Protein AF-A0A3S1VSL5-F1 (afdb_monomer_lite)

Radius of gyration: 21.52 Å; chains: 1; bounding box: 50×39×70 Å

Sequence (177 aa):
MKRKPLLLFAFPFLILAVLAGERMATLLLGTYPASPTAWWLWLELRPLSAMFWQQVDVYLGGSMALDAAILAAASIACWIACHAKRSAFFFLANHIALIFAGLMIAVGSHSETASTIAAFTSPGGFPFTLTVDFTLKNSLVLLLGIVACSYCHIAFLTEARERSVRAIRILALQRDL

Foldseek 3Di:
DPDPLCLLCVLVVVLLCLLVQLLVLVVCCVVPVPDPVSVVSNVVSCLQHVVVQVVCCVVVPNDSVVSVVVSVVSVVLSVVLSVDPDLVSSLVSLVVSLVVSVVSQLVSCCVVCVPPFPQDQDPVRDTDTDSGDPDVVSVVSNVSSVVSNVVSVVVVVVVVVVVVVVVVVVVVVVVVD

pLDDT: mean 81.11, std 13.28, range [45.72, 95.75]

Structure (mmCIF, N/CA/C/O backbone):
data_AF-A0A3S1VSL5-F1
#
_entry.id   AF-A0A3S1VSL5-F1
#
loop_
_atom_site.group_PDB
_atom_site.id
_atom_site.type_symbol
_atom_site.label_atom_id
_atom_site.label_alt_id
_atom_site.label_comp_id
_atom_site.label_asym_id
_atom_site.label_entity_id
_atom_site.label_seq_id
_atom_site.pdbx_PDB_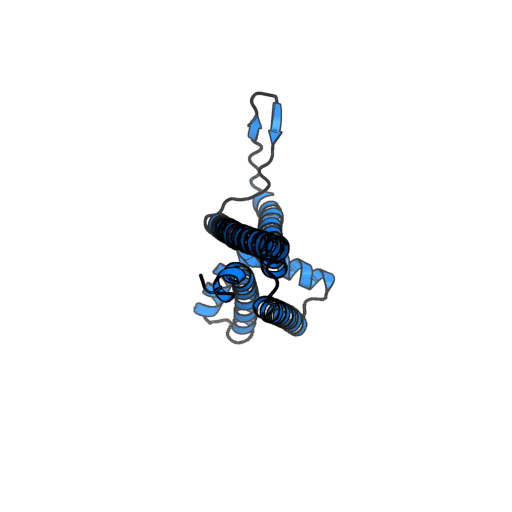ins_code
_atom_site.Cartn_x
_atom_site.Cartn_y
_atom_site.Cartn_z
_atom_site.occupancy
_atom_site.B_iso_or_equiv
_atom_site.auth_seq_id
_atom_site.auth_comp_id
_atom_site.auth_asym_id
_atom_site.auth_atom_id
_atom_site.pdbx_PDB_model_num
ATOM 1 N N . MET A 1 1 ? -17.768 -10.590 18.587 1.00 46.47 1 MET A N 1
ATOM 2 C CA . MET A 1 1 ? -16.832 -11.372 17.735 1.00 46.47 1 MET A CA 1
ATOM 3 C C . MET A 1 1 ? -15.398 -11.099 18.187 1.00 46.47 1 MET A C 1
ATOM 5 O O . MET A 1 1 ? -15.070 -9.937 18.385 1.00 46.47 1 MET A O 1
ATOM 9 N N . LYS A 1 2 ? -14.539 -12.114 18.393 1.00 54.69 2 LYS A N 1
ATOM 10 C CA . LYS A 1 2 ? -13.109 -11.861 18.680 1.00 54.69 2 LYS A CA 1
ATOM 11 C C . LYS A 1 2 ? -12.490 -11.160 17.466 1.00 54.69 2 LYS A C 1
ATOM 13 O O . LYS A 1 2 ? -12.635 -11.652 16.348 1.00 54.69 2 LYS A O 1
ATOM 18 N N . ARG A 1 3 ? -11.841 -10.009 17.679 1.00 61.88 3 ARG A N 1
ATOM 19 C CA . ARG A 1 3 ? -11.160 -9.277 16.604 1.00 61.88 3 ARG A CA 1
ATOM 20 C C . ARG A 1 3 ? -10.165 -10.214 15.926 1.00 61.88 3 ARG A C 1
ATOM 22 O O . ARG A 1 3 ? -9.358 -10.839 16.610 1.00 61.88 3 ARG A O 1
ATOM 29 N N . LYS A 1 4 ? -10.205 -10.279 14.598 1.00 68.38 4 LYS A N 1
ATOM 30 C CA . LYS A 1 4 ? -9.117 -10.836 13.794 1.00 68.38 4 LYS A CA 1
ATOM 31 C C . LYS A 1 4 ? -8.290 -9.646 13.292 1.00 68.38 4 LYS A C 1
ATOM 33 O O . LYS A 1 4 ? -8.605 -9.135 12.221 1.00 68.38 4 LYS A O 1
ATOM 38 N N . PRO A 1 5 ? -7.308 -9.149 14.073 1.00 67.38 5 PRO A N 1
ATOM 39 C CA . PRO A 1 5 ? -6.534 -7.953 13.721 1.00 67.38 5 PRO A CA 1
ATOM 40 C C . PRO A 1 5 ? -5.858 -8.081 12.352 1.00 67.38 5 PRO A C 1
ATOM 42 O O . PRO A 1 5 ? -5.797 -7.102 11.621 1.00 67.38 5 PRO A O 1
ATOM 45 N N . LEU A 1 6 ? -5.479 -9.303 11.960 1.00 67.19 6 LEU A N 1
ATOM 46 C CA . LEU A 1 6 ? -4.956 -9.615 10.627 1.00 67.19 6 LEU A CA 1
ATOM 47 C C . LEU A 1 6 ? -5.923 -9.249 9.491 1.00 67.19 6 LEU A C 1
ATOM 49 O O . LEU A 1 6 ? -5.498 -8.675 8.499 1.00 67.19 6 LEU A O 1
ATOM 53 N N . LEU A 1 7 ? -7.227 -9.518 9.638 1.00 70.25 7 LEU A N 1
ATOM 54 C CA . LEU A 1 7 ? -8.210 -9.173 8.601 1.00 70.25 7 LEU A CA 1
ATOM 55 C C . LEU A 1 7 ? -8.422 -7.659 8.490 1.00 70.25 7 LEU A C 1
ATOM 57 O O . LEU A 1 7 ? -8.698 -7.159 7.408 1.00 70.25 7 LEU A O 1
ATOM 61 N N . LEU A 1 8 ? -8.267 -6.928 9.597 1.00 74.31 8 LEU A N 1
ATOM 62 C CA . LEU A 1 8 ? -8.371 -5.467 9.617 1.00 74.31 8 LEU A CA 1
ATOM 63 C C . LEU A 1 8 ? -7.129 -4.773 9.036 1.00 74.31 8 LEU A C 1
ATOM 65 O O . LEU A 1 8 ? -7.204 -3.585 8.757 1.00 74.31 8 LEU A O 1
ATOM 69 N N . PHE A 1 9 ? -6.016 -5.489 8.858 1.00 78.06 9 PHE A N 1
ATOM 70 C CA . PHE A 1 9 ? -4.774 -4.977 8.265 1.00 78.06 9 PHE A CA 1
ATOM 71 C C . PHE A 1 9 ? -4.434 -5.606 6.909 1.00 78.06 9 PHE A C 1
ATOM 73 O O . PHE A 1 9 ? -3.393 -5.296 6.334 1.00 78.06 9 PHE A O 1
ATOM 80 N N . ALA A 1 10 ? -5.306 -6.464 6.375 1.00 83.00 10 ALA A N 1
ATOM 81 C CA . ALA A 1 10 ? -5.051 -7.192 5.137 1.00 83.00 10 ALA A CA 1
ATOM 82 C C . ALA A 1 10 ? -4.735 -6.258 3.958 1.00 83.00 10 ALA A C 1
ATOM 84 O O . ALA A 1 10 ? -3.849 -6.560 3.166 1.00 83.00 10 ALA A O 1
ATOM 85 N N . PHE A 1 11 ? -5.408 -5.107 3.869 1.00 87.31 11 PHE A N 1
ATOM 86 C CA . PHE A 1 11 ? -5.186 -4.154 2.784 1.00 87.31 11 PHE A CA 1
ATOM 87 C C . PHE A 1 11 ? -3.836 -3.412 2.890 1.00 87.31 11 PHE A C 1
ATOM 89 O O . PHE A 1 11 ? -3.073 -3.471 1.928 1.00 87.31 11 PHE A O 1
ATOM 96 N N . PRO A 1 12 ? -3.448 -2.815 4.036 1.00 87.81 12 PRO A N 1
ATOM 97 C CA . PRO A 1 12 ? -2.089 -2.307 4.232 1.00 87.81 12 PRO A CA 1
ATOM 98 C C . PRO A 1 12 ? -0.995 -3.346 3.955 1.00 87.81 12 PRO A C 1
ATOM 100 O O . PRO A 1 12 ? -0.008 -3.034 3.292 1.00 87.81 12 PRO A O 1
ATOM 103 N N . PHE A 1 13 ? -1.180 -4.594 4.403 1.00 88.56 13 PHE A N 1
ATOM 104 C CA . PHE A 1 13 ? -0.233 -5.672 4.103 1.00 88.56 13 PHE A CA 1
ATOM 105 C C . PHE A 1 13 ? -0.175 -6.009 2.616 1.00 88.56 13 PHE A C 1
ATOM 107 O O . PHE A 1 13 ? 0.910 -6.270 2.109 1.00 88.56 13 PHE A O 1
ATOM 114 N N . LEU A 1 14 ? -1.306 -5.981 1.910 1.00 90.81 14 LEU A N 1
ATOM 115 C CA . LEU A 1 14 ? -1.343 -6.184 0.465 1.00 90.81 14 LEU A CA 1
ATOM 116 C C . LEU A 1 14 ? -0.555 -5.093 -0.267 1.00 90.81 14 LEU A C 1
ATOM 118 O O . LEU A 1 14 ? 0.246 -5.418 -1.137 1.00 90.81 14 LEU A O 1
ATOM 122 N N . ILE A 1 15 ? -0.709 -3.825 0.124 1.00 91.50 15 ILE A N 1
ATOM 123 C CA . ILE A 1 15 ? 0.082 -2.726 -0.448 1.00 91.50 15 ILE A CA 1
ATOM 124 C C . ILE A 1 15 ? 1.578 -2.943 -0.189 1.00 91.50 15 ILE A C 1
ATOM 126 O O . ILE A 1 15 ? 2.373 -2.884 -1.125 1.00 91.50 15 ILE A O 1
ATOM 130 N N . LEU A 1 16 ? 1.969 -3.273 1.046 1.00 92.50 16 LEU A N 1
ATOM 131 C CA . LEU A 1 16 ? 3.368 -3.580 1.365 1.00 92.50 16 LEU A CA 1
ATOM 132 C C . LEU A 1 16 ? 3.901 -4.776 0.570 1.00 92.50 16 LEU A C 1
ATOM 134 O O . LEU A 1 16 ? 5.037 -4.736 0.109 1.00 92.50 16 LEU A O 1
ATOM 138 N N . ALA A 1 17 ? 3.088 -5.814 0.374 1.00 93.19 17 ALA A N 1
ATOM 139 C CA . ALA A 1 17 ? 3.460 -6.989 -0.405 1.00 93.19 17 ALA A CA 1
ATOM 140 C C . ALA A 1 17 ? 3.657 -6.659 -1.890 1.00 93.19 17 ALA A C 1
ATOM 142 O O . ALA A 1 17 ? 4.602 -7.158 -2.491 1.00 93.19 17 ALA A O 1
ATOM 143 N N . VAL A 1 18 ? 2.820 -5.796 -2.474 1.00 93.00 18 VAL A N 1
ATOM 144 C CA . VAL A 1 18 ? 2.993 -5.313 -3.855 1.00 93.00 18 VAL A CA 1
ATOM 145 C C . VAL A 1 18 ? 4.301 -4.531 -3.992 1.00 93.00 18 VAL A C 1
ATOM 147 O O . VAL A 1 18 ? 5.093 -4.809 -4.893 1.00 93.00 18 VAL A O 1
ATOM 150 N N . LEU A 1 19 ? 4.564 -3.595 -3.073 1.00 94.31 19 LEU A N 1
ATOM 151 C CA . LEU A 1 19 ? 5.784 -2.784 -3.086 1.00 94.31 19 LEU A CA 1
ATOM 152 C C . LEU A 1 19 ? 7.045 -3.642 -2.894 1.00 94.31 19 LEU A C 1
ATOM 154 O O . LEU A 1 19 ? 8.006 -3.505 -3.649 1.00 94.31 19 LEU A O 1
ATOM 158 N N . ALA A 1 20 ? 7.029 -4.550 -1.916 1.00 94.75 20 ALA A N 1
ATOM 159 C CA . ALA A 1 20 ? 8.139 -5.456 -1.637 1.00 94.75 20 ALA A CA 1
ATOM 160 C C . ALA A 1 20 ? 8.353 -6.484 -2.752 1.00 94.75 20 ALA A C 1
ATOM 162 O O . ALA A 1 20 ? 9.493 -6.788 -3.096 1.00 94.75 20 ALA A O 1
ATOM 163 N N . GLY A 1 21 ? 7.268 -7.001 -3.332 1.00 94.19 21 GLY A N 1
ATOM 164 C CA . GLY A 1 21 ? 7.314 -7.946 -4.439 1.00 94.19 21 GLY A CA 1
ATOM 165 C C . GLY A 1 21 ? 7.982 -7.348 -5.672 1.00 94.19 21 GLY A C 1
ATOM 166 O O . GLY A 1 21 ? 8.810 -8.014 -6.288 1.00 94.19 21 GLY A O 1
ATOM 167 N N . GLU A 1 22 ? 7.703 -6.081 -5.996 1.00 95.06 22 GLU A N 1
ATOM 168 C CA . GLU A 1 22 ? 8.368 -5.418 -7.121 1.00 95.06 22 GLU A CA 1
ATOM 169 C C . GLU A 1 22 ? 9.865 -5.201 -6.862 1.00 95.06 22 GLU A C 1
ATOM 171 O O . GLU A 1 22 ? 10.671 -5.521 -7.735 1.00 95.06 22 GLU A O 1
ATOM 176 N N . ARG A 1 23 ? 10.268 -4.755 -5.662 1.00 94.75 23 ARG A N 1
ATOM 177 C CA . ARG A 1 23 ? 11.698 -4.612 -5.319 1.00 94.75 23 ARG A CA 1
ATOM 178 C C . ARG A 1 23 ? 12.422 -5.957 -5.344 1.00 94.75 23 ARG A C 1
ATOM 180 O O . ARG A 1 23 ? 13.524 -6.055 -5.875 1.00 94.75 23 ARG A O 1
ATOM 187 N N . MET A 1 24 ? 11.788 -7.011 -4.827 1.00 94.31 24 MET A N 1
ATOM 188 C CA . MET A 1 24 ? 12.327 -8.371 -4.883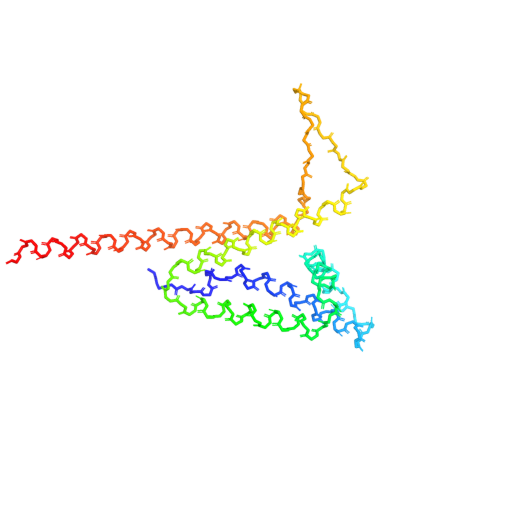 1.00 94.31 24 MET A CA 1
ATOM 189 C C . MET A 1 24 ? 12.501 -8.838 -6.332 1.00 94.31 24 MET A C 1
ATOM 191 O O . MET A 1 24 ? 13.549 -9.379 -6.677 1.00 94.31 24 MET A O 1
ATOM 195 N N . ALA A 1 25 ? 11.512 -8.595 -7.196 1.00 94.62 25 ALA A N 1
ATOM 196 C CA . ALA A 1 25 ? 11.606 -8.921 -8.614 1.00 94.62 25 ALA A CA 1
ATOM 197 C C . ALA A 1 25 ? 12.743 -8.143 -9.299 1.00 94.62 25 ALA A C 1
ATOM 199 O O . ALA A 1 25 ? 13.515 -8.731 -10.051 1.00 94.62 25 ALA A O 1
ATOM 200 N N . THR A 1 26 ? 12.910 -6.858 -8.977 1.00 93.62 26 THR A N 1
ATOM 201 C CA . THR A 1 26 ? 14.014 -6.022 -9.476 1.00 93.62 26 THR A CA 1
ATOM 202 C C . THR A 1 26 ? 15.384 -6.564 -9.044 1.00 93.62 26 THR A C 1
ATOM 204 O O . THR A 1 26 ? 16.282 -6.689 -9.876 1.00 93.62 26 THR A O 1
ATOM 207 N N . LEU A 1 27 ? 15.546 -6.969 -7.779 1.00 93.06 27 LEU A N 1
ATOM 208 C CA . LEU A 1 27 ? 16.779 -7.603 -7.288 1.00 93.06 27 LEU A CA 1
ATOM 209 C C . LEU A 1 27 ? 17.057 -8.949 -7.975 1.00 93.06 27 LEU A C 1
ATOM 211 O O . LEU A 1 27 ? 18.196 -9.245 -8.350 1.00 93.06 27 LEU A O 1
ATOM 215 N N . LEU A 1 28 ? 16.016 -9.762 -8.168 1.00 93.56 28 LEU A N 1
ATOM 216 C CA . LEU A 1 28 ? 16.119 -11.035 -8.877 1.00 93.56 28 LEU A CA 1
ATOM 217 C C . LEU A 1 28 ? 16.491 -10.841 -10.345 1.00 93.56 28 LEU A C 1
ATOM 219 O O . LEU A 1 28 ? 17.284 -11.614 -10.858 1.00 93.56 28 LEU A O 1
ATOM 223 N N . LEU A 1 29 ? 15.986 -9.807 -11.014 1.00 95.19 29 LEU A N 1
ATOM 224 C CA . LEU A 1 29 ? 16.378 -9.487 -12.387 1.00 95.19 29 LEU A CA 1
ATOM 225 C C . LEU A 1 29 ? 17.818 -8.973 -12.479 1.00 95.19 29 LEU A C 1
ATOM 227 O O . LEU A 1 29 ? 18.503 -9.268 -13.454 1.00 95.19 29 LEU A O 1
ATOM 231 N N . GLY A 1 30 ? 18.305 -8.265 -11.457 1.00 92.44 30 GLY A N 1
ATOM 232 C CA . GLY A 1 30 ? 19.708 -7.850 -11.381 1.00 92.44 30 GLY A CA 1
ATOM 233 C C . GLY A 1 30 ? 20.684 -9.018 -11.200 1.00 92.44 30 GLY A C 1
ATOM 234 O O . GLY A 1 30 ? 21.813 -8.957 -11.675 1.00 92.44 30 GLY A O 1
ATOM 235 N N . THR A 1 31 ? 20.250 -10.092 -10.536 1.00 92.75 31 THR A N 1
ATOM 236 C CA . THR A 1 31 ? 21.075 -11.286 -10.262 1.00 92.75 31 THR A CA 1
ATOM 237 C C . THR A 1 31 ? 20.875 -12.406 -11.287 1.00 92.75 31 THR A C 1
ATOM 239 O O . THR A 1 31 ? 21.824 -13.102 -11.640 1.00 92.75 31 THR A O 1
ATOM 242 N N . TYR A 1 32 ? 19.656 -12.552 -11.805 1.00 94.00 32 TYR A N 1
ATOM 243 C CA . TYR A 1 32 ? 19.214 -13.581 -12.746 1.00 94.00 32 TYR A CA 1
ATOM 244 C C . TYR A 1 32 ? 18.375 -12.951 -13.874 1.00 94.00 32 TYR A C 1
ATOM 246 O O . TYR A 1 32 ? 17.160 -13.165 -13.949 1.00 94.00 32 TYR A O 1
ATOM 254 N N . PRO A 1 33 ? 18.999 -12.206 -14.803 1.00 92.62 33 PRO A N 1
ATOM 255 C CA . PRO A 1 33 ? 18.278 -11.443 -15.828 1.00 92.62 33 PRO A CA 1
ATOM 256 C C . PRO A 1 33 ? 17.483 -12.315 -16.808 1.00 92.62 33 PRO A C 1
ATOM 258 O O . PRO A 1 33 ? 16.549 -11.837 -17.446 1.00 92.62 33 PRO A O 1
ATOM 261 N N . ALA A 1 34 ? 17.825 -13.600 -16.926 1.00 94.94 34 ALA A N 1
ATOM 262 C CA . ALA A 1 34 ? 17.123 -14.556 -17.778 1.00 94.94 34 ALA A CA 1
ATOM 263 C C . ALA A 1 34 ? 15.910 -15.219 -17.098 1.00 94.94 34 ALA A C 1
ATOM 265 O O . ALA A 1 34 ? 15.269 -16.063 -17.715 1.00 94.94 34 ALA A O 1
ATOM 266 N N . SER A 1 35 ? 15.600 -14.885 -15.839 1.00 95.75 35 SER A N 1
ATOM 267 C CA . SER A 1 35 ? 14.516 -15.521 -15.086 1.00 95.75 35 SER A CA 1
ATOM 268 C C . SER A 1 35 ? 13.136 -15.101 -15.616 1.00 95.75 35 SER A C 1
ATOM 270 O O . SER A 1 35 ? 12.733 -13.949 -15.414 1.00 95.75 35 SER A O 1
ATOM 272 N N . PRO A 1 36 ? 12.355 -16.012 -16.237 1.00 95.12 36 PRO A N 1
ATOM 273 C CA . PRO A 1 36 ? 11.036 -15.665 -16.765 1.00 95.12 36 PRO A CA 1
ATOM 274 C C . PRO A 1 36 ? 10.053 -15.291 -15.653 1.00 95.12 36 PRO A C 1
ATOM 276 O O . PRO A 1 36 ? 9.198 -14.429 -15.832 1.00 95.12 36 PRO A O 1
ATOM 279 N N . THR A 1 37 ? 10.192 -15.916 -14.481 1.00 93.88 37 THR A N 1
ATOM 280 C CA . THR A 1 37 ? 9.329 -15.660 -13.323 1.00 93.88 37 THR A CA 1
ATOM 281 C C . THR A 1 37 ? 9.597 -14.293 -12.707 1.00 93.88 37 THR A C 1
ATOM 283 O O . THR A 1 37 ? 8.648 -13.609 -12.333 1.00 93.88 37 THR A O 1
ATOM 286 N N . ALA A 1 38 ? 10.862 -13.866 -12.640 1.00 93.19 38 ALA A N 1
ATOM 287 C CA . ALA A 1 38 ? 11.214 -12.538 -12.146 1.00 93.19 38 ALA A CA 1
ATOM 288 C C . ALA A 1 38 ? 10.696 -11.445 -13.091 1.00 93.19 38 ALA A C 1
ATOM 290 O O . ALA A 1 38 ? 10.107 -10.473 -12.625 1.00 93.19 38 ALA A O 1
ATOM 291 N N . TRP A 1 39 ? 10.822 -11.646 -14.408 1.00 95.19 39 TRP A N 1
ATOM 292 C CA . TRP A 1 39 ? 10.245 -10.746 -15.410 1.00 95.19 39 TRP A CA 1
ATOM 293 C C . TRP A 1 39 ? 8.730 -10.662 -15.306 1.00 95.19 39 TRP A C 1
ATOM 295 O O . TRP A 1 39 ? 8.183 -9.564 -15.280 1.00 95.19 39 TRP A O 1
ATOM 305 N N . TRP A 1 40 ? 8.055 -11.806 -15.214 1.00 95.12 40 TRP A N 1
ATOM 306 C CA . TRP A 1 40 ? 6.605 -11.846 -15.074 1.00 95.12 40 TRP A CA 1
ATOM 307 C C . TRP A 1 40 ? 6.141 -11.102 -13.817 1.00 95.12 40 TRP A C 1
ATOM 309 O O . TRP A 1 40 ? 5.298 -10.214 -13.906 1.00 95.12 40 TRP A O 1
ATOM 319 N N . LEU A 1 41 ? 6.745 -11.394 -12.660 1.00 92.88 41 LEU A N 1
ATOM 320 C CA . LEU A 1 41 ? 6.399 -10.741 -11.397 1.00 92.88 41 LEU A CA 1
ATOM 321 C C . LEU A 1 41 ? 6.645 -9.228 -11.456 1.00 92.88 41 LEU A C 1
ATOM 323 O O . LEU A 1 41 ? 5.815 -8.439 -11.008 1.00 92.88 41 LEU A O 1
ATOM 327 N N . TRP A 1 42 ? 7.773 -8.821 -12.032 1.00 94.44 42 TRP A N 1
ATOM 328 C CA . TRP A 1 42 ? 8.118 -7.417 -12.196 1.00 94.44 42 TRP A CA 1
ATOM 329 C C . TRP A 1 42 ? 7.132 -6.694 -13.116 1.00 94.44 42 TRP A C 1
ATOM 331 O O . TRP A 1 42 ? 6.611 -5.651 -12.736 1.00 94.44 42 TRP A O 1
ATOM 341 N N . LEU A 1 43 ? 6.809 -7.260 -14.284 1.00 91.75 43 LEU A N 1
ATOM 342 C CA . LEU A 1 43 ? 5.846 -6.682 -15.229 1.00 91.75 43 LEU A CA 1
ATOM 343 C C . LEU A 1 43 ? 4.440 -6.574 -14.629 1.00 91.75 43 LEU A C 1
ATOM 345 O O . LEU A 1 43 ? 3.715 -5.624 -14.918 1.00 91.75 43 LEU A O 1
ATOM 349 N N . GLU A 1 44 ? 4.056 -7.521 -13.776 1.00 91.44 44 GLU A N 1
ATOM 350 C CA . GLU A 1 44 ? 2.743 -7.514 -13.140 1.00 91.44 44 GLU A CA 1
ATOM 351 C C . GLU A 1 44 ? 2.610 -6.455 -12.043 1.00 91.44 44 GLU A C 1
ATOM 353 O O . GLU A 1 44 ? 1.576 -5.781 -11.968 1.00 91.44 44 GLU A O 1
ATOM 358 N N . LEU A 1 45 ? 3.650 -6.292 -11.219 1.00 90.69 45 LEU A N 1
ATOM 359 C CA . LEU A 1 45 ? 3.635 -5.407 -10.053 1.00 90.69 45 LEU A CA 1
ATOM 360 C C . LEU A 1 45 ? 4.078 -3.977 -10.364 1.00 90.69 45 LEU A C 1
ATOM 362 O O . LEU A 1 45 ? 3.599 -3.043 -9.721 1.00 90.69 45 LEU A O 1
ATOM 366 N N . ARG A 1 46 ? 4.962 -3.781 -11.347 1.00 87.94 46 ARG A N 1
ATOM 367 C CA . ARG A 1 46 ? 5.523 -2.468 -11.687 1.00 87.94 46 ARG A CA 1
ATOM 368 C C . ARG A 1 46 ? 4.468 -1.404 -12.003 1.00 87.94 46 ARG A C 1
ATOM 370 O O . ARG A 1 46 ? 4.624 -0.307 -11.479 1.00 87.94 46 ARG A O 1
ATOM 377 N N . PRO A 1 47 ? 3.369 -1.675 -12.731 1.00 85.69 47 PRO A N 1
ATOM 378 C CA . PRO A 1 47 ? 2.314 -0.677 -12.938 1.00 85.69 47 PRO A CA 1
ATOM 379 C C . PRO A 1 47 ? 1.690 -0.152 -11.634 1.00 85.69 47 PRO A C 1
ATOM 381 O O . PRO A 1 47 ? 1.205 0.971 -11.586 1.00 85.69 47 PRO A O 1
ATOM 384 N N . LEU A 1 48 ? 1.720 -0.948 -10.559 1.00 85.00 48 LEU A N 1
ATOM 385 C CA . LEU A 1 48 ? 1.129 -0.593 -9.266 1.00 85.00 48 LEU A CA 1
ATOM 386 C C . LEU A 1 48 ? 2.101 0.146 -8.336 1.00 85.00 48 LEU A C 1
ATOM 388 O O . LEU A 1 48 ? 1.663 0.799 -7.391 1.00 85.00 48 LEU A O 1
ATOM 392 N N . SER A 1 49 ? 3.411 0.026 -8.561 1.00 88.56 49 SER A N 1
ATOM 393 C CA . SER A 1 49 ? 4.447 0.497 -7.631 1.00 88.56 49 SER A CA 1
ATOM 394 C C . SER A 1 49 ? 5.464 1.459 -8.248 1.00 88.56 49 SER A C 1
ATOM 396 O O . SER A 1 49 ? 6.148 2.159 -7.502 1.00 88.56 49 SER A O 1
ATOM 398 N N . ALA A 1 50 ? 5.550 1.543 -9.581 1.00 86.81 50 ALA A N 1
ATOM 399 C CA . ALA A 1 50 ? 6.574 2.313 -10.289 1.00 86.81 50 ALA A CA 1
ATOM 400 C C . ALA A 1 50 ? 6.617 3.773 -9.846 1.00 86.81 50 ALA A C 1
ATOM 402 O O . ALA A 1 50 ? 7.693 4.272 -9.535 1.00 86.81 50 ALA A O 1
ATOM 403 N N . MET A 1 51 ? 5.463 4.437 -9.758 1.00 85.94 51 MET A N 1
ATOM 404 C CA . MET A 1 51 ? 5.416 5.856 -9.393 1.00 85.94 51 MET A CA 1
ATOM 405 C C . MET A 1 51 ? 5.946 6.114 -7.982 1.00 85.94 51 MET A C 1
ATOM 407 O O . MET A 1 51 ? 6.657 7.087 -7.766 1.00 85.94 51 MET A O 1
ATOM 411 N N . PHE A 1 52 ? 5.661 5.228 -7.028 1.00 87.62 52 PHE A N 1
ATOM 412 C CA . PHE A 1 52 ? 6.128 5.360 -5.653 1.00 87.62 52 PHE A CA 1
ATOM 413 C C . PHE A 1 52 ? 7.642 5.274 -5.626 1.00 87.62 52 PHE A C 1
ATOM 415 O O . PHE A 1 52 ? 8.313 6.157 -5.097 1.00 87.62 52 PHE A O 1
ATOM 422 N N . TRP A 1 53 ? 8.170 4.221 -6.240 1.00 90.44 53 TRP A N 1
ATOM 423 C CA . TRP A 1 53 ? 9.595 3.981 -6.235 1.00 90.44 53 TRP A CA 1
ATOM 424 C C . TRP A 1 53 ? 10.367 5.019 -7.032 1.00 90.44 53 TRP A C 1
ATOM 426 O O . TRP A 1 53 ? 11.404 5.455 -6.569 1.00 90.44 53 TRP A O 1
ATOM 436 N N . GLN A 1 54 ? 9.831 5.511 -8.149 1.00 88.50 54 GLN A N 1
ATOM 437 C CA . GLN A 1 54 ? 10.432 6.633 -8.869 1.00 88.50 54 GLN A CA 1
ATOM 438 C C . GLN A 1 54 ? 10.533 7.886 -7.994 1.00 88.50 54 GLN A C 1
ATOM 440 O O . GLN A 1 54 ? 11.563 8.552 -8.011 1.00 88.50 54 GLN A O 1
ATOM 445 N N . GLN A 1 55 ? 9.501 8.206 -7.207 1.00 88.25 55 GLN A N 1
ATOM 446 C CA . GLN A 1 55 ? 9.555 9.343 -6.283 1.00 88.25 55 GLN A CA 1
ATOM 447 C C . GLN A 1 55 ? 10.585 9.109 -5.169 1.00 88.25 55 GLN A C 1
ATOM 449 O O . GLN A 1 55 ? 11.369 10.004 -4.862 1.00 88.25 55 GLN A O 1
ATOM 454 N N . VAL A 1 56 ? 10.629 7.903 -4.594 1.00 88.38 56 VAL A N 1
ATOM 455 C CA . VAL A 1 56 ? 11.649 7.522 -3.602 1.00 88.38 56 VAL A CA 1
ATOM 456 C C . VAL A 1 56 ? 13.053 7.642 -4.197 1.00 88.38 56 VAL A C 1
ATOM 458 O O . VAL A 1 56 ? 13.917 8.270 -3.591 1.00 88.38 56 VAL A O 1
ATOM 461 N N . ASP A 1 57 ? 13.267 7.122 -5.402 1.00 89.38 57 ASP A N 1
ATOM 462 C CA . ASP A 1 57 ? 14.554 7.134 -6.091 1.00 89.38 57 ASP A CA 1
ATOM 463 C C . ASP A 1 57 ? 15.016 8.572 -6.373 1.00 89.38 57 ASP A C 1
ATOM 465 O O . ASP A 1 57 ? 16.172 8.910 -6.114 1.00 89.38 57 ASP A O 1
ATOM 469 N N . VAL A 1 58 ? 14.107 9.443 -6.828 1.00 90.50 58 VAL A N 1
ATOM 470 C CA . VAL A 1 58 ? 14.387 10.863 -7.100 1.00 90.50 58 VAL A CA 1
ATOM 471 C C . VAL A 1 58 ? 14.718 11.634 -5.822 1.00 90.50 58 VAL A C 1
ATOM 473 O O . VAL A 1 58 ? 15.672 12.411 -5.811 1.00 90.50 58 VAL A O 1
ATOM 476 N N . TYR A 1 59 ? 13.951 11.444 -4.746 1.00 88.94 59 TYR A N 1
ATOM 477 C CA . TYR A 1 59 ? 14.125 12.230 -3.521 1.00 88.94 59 TYR A CA 1
ATOM 478 C C . TYR A 1 59 ? 15.203 11.693 -2.583 1.00 88.94 59 TYR A C 1
ATOM 480 O O . TYR A 1 59 ? 15.764 12.460 -1.801 1.00 88.94 59 TYR A O 1
ATOM 488 N N . LEU A 1 60 ? 15.480 10.391 -2.625 1.00 88.94 60 LEU A N 1
ATOM 489 C CA . LEU A 1 60 ? 16.354 9.719 -1.667 1.00 88.94 60 LEU A CA 1
ATOM 490 C C . LEU A 1 60 ? 17.556 9.015 -2.320 1.00 88.94 60 LEU A C 1
ATOM 492 O O . LEU A 1 60 ? 18.333 8.358 -1.627 1.00 88.94 60 LEU A O 1
ATOM 496 N N . GLY A 1 61 ? 17.750 9.185 -3.631 1.00 83.56 61 GLY A N 1
ATOM 497 C CA . GLY A 1 61 ? 18.981 8.806 -4.328 1.00 83.56 61 GLY A CA 1
ATOM 498 C C . GLY A 1 61 ? 19.059 7.353 -4.801 1.00 83.56 61 GLY A C 1
ATOM 499 O O . GLY A 1 61 ? 20.161 6.865 -5.039 1.00 83.56 61 GLY A O 1
ATOM 500 N N . GLY A 1 62 ? 17.925 6.663 -4.941 1.00 83.38 62 GLY A N 1
ATOM 501 C CA . GLY A 1 62 ? 17.827 5.372 -5.638 1.00 83.38 62 GLY A CA 1
ATOM 502 C C . GLY A 1 62 ? 18.678 4.242 -5.055 1.00 83.38 62 GLY A C 1
ATOM 503 O O . GLY A 1 62 ? 19.523 3.676 -5.749 1.00 83.38 62 GLY A O 1
ATOM 504 N N . SER A 1 63 ? 18.477 3.903 -3.778 1.00 89.50 63 SER A N 1
ATOM 505 C CA . SER A 1 63 ? 19.234 2.846 -3.092 1.00 89.50 63 SER A CA 1
ATOM 506 C C . SER A 1 63 ? 18.347 1.665 -2.707 1.00 89.50 63 SER A C 1
ATOM 508 O O . SER A 1 63 ? 17.466 1.792 -1.863 1.00 89.50 63 SER A O 1
ATOM 510 N N . MET A 1 64 ? 18.666 0.470 -3.215 1.00 89.31 64 MET A N 1
ATOM 511 C CA . MET A 1 64 ? 17.959 -0.770 -2.847 1.00 89.31 64 MET A CA 1
ATOM 512 C C . MET A 1 64 ? 18.020 -1.074 -1.342 1.00 89.31 64 MET A C 1
ATOM 514 O O . MET A 1 64 ? 17.086 -1.646 -0.780 1.00 89.31 64 MET A O 1
ATOM 518 N N . ALA A 1 65 ? 19.107 -0.684 -0.668 1.00 90.62 65 ALA A N 1
ATOM 519 C CA . ALA A 1 65 ? 19.218 -0.834 0.782 1.00 90.62 65 ALA A CA 1
ATOM 520 C C . ALA A 1 65 ? 18.248 0.104 1.517 1.00 90.62 65 ALA A C 1
ATOM 522 O O . ALA A 1 65 ? 17.658 -0.279 2.528 1.00 90.62 65 ALA A O 1
ATOM 523 N N . LEU A 1 66 ? 18.057 1.316 0.991 1.00 90.50 66 LEU A N 1
ATOM 524 C CA . LEU A 1 66 ? 17.083 2.257 1.521 1.00 90.50 66 LEU A CA 1
ATOM 525 C C . LEU A 1 66 ? 15.651 1.775 1.268 1.00 90.50 66 LEU A C 1
ATOM 527 O O . LEU A 1 66 ? 14.838 1.809 2.187 1.00 90.50 66 LEU A O 1
ATOM 531 N N . ASP A 1 67 ? 15.357 1.262 0.075 1.00 92.19 67 ASP A N 1
ATOM 532 C CA . ASP A 1 67 ? 14.047 0.694 -0.256 1.00 92.19 67 ASP A CA 1
ATOM 533 C C . ASP A 1 67 ? 13.672 -0.436 0.709 1.00 92.19 67 ASP A C 1
ATOM 535 O O . ASP A 1 67 ? 12.566 -0.470 1.259 1.00 92.19 67 ASP A O 1
ATOM 539 N N . ALA A 1 68 ? 14.626 -1.331 0.983 1.00 91.56 68 ALA A N 1
ATOM 540 C CA . ALA A 1 68 ? 14.467 -2.388 1.972 1.00 91.56 68 ALA A CA 1
ATOM 541 C C . ALA A 1 68 ? 14.234 -1.824 3.384 1.00 91.56 68 ALA A C 1
ATOM 543 O O . ALA A 1 68 ? 13.374 -2.328 4.109 1.00 91.56 68 ALA A O 1
ATOM 544 N N . ALA A 1 69 ? 14.948 -0.762 3.771 1.00 92.81 69 ALA A N 1
ATOM 545 C CA . ALA A 1 69 ? 14.762 -0.104 5.062 1.00 92.81 69 ALA A CA 1
ATOM 546 C C . ALA A 1 69 ? 13.370 0.539 5.196 1.00 92.81 69 ALA A C 1
ATOM 548 O O . ALA A 1 69 ? 12.726 0.380 6.234 1.00 92.81 69 ALA A O 1
ATOM 549 N N . ILE A 1 70 ? 12.871 1.201 4.147 1.00 90.88 70 ILE A N 1
ATOM 550 C CA . ILE A 1 70 ? 11.524 1.792 4.103 1.00 90.88 70 ILE A CA 1
ATOM 551 C C . ILE A 1 70 ? 10.462 0.699 4.265 1.00 90.88 70 ILE A C 1
ATOM 553 O O . ILE A 1 70 ? 9.572 0.819 5.111 1.00 90.88 70 ILE A O 1
ATOM 557 N N . LEU A 1 71 ? 10.575 -0.397 3.508 1.00 92.56 71 LEU A N 1
ATOM 558 C CA . LEU A 1 71 ? 9.644 -1.526 3.590 1.00 92.56 71 LEU A CA 1
ATOM 559 C C . LEU A 1 71 ? 9.675 -2.204 4.960 1.00 92.56 71 LEU A C 1
ATOM 561 O O . LEU A 1 71 ? 8.619 -2.530 5.510 1.00 92.56 71 LEU A O 1
ATOM 565 N N . ALA A 1 72 ? 10.864 -2.397 5.534 1.00 91.75 72 ALA A N 1
ATOM 566 C CA . ALA A 1 72 ? 11.024 -2.977 6.861 1.00 91.75 72 ALA A CA 1
ATOM 567 C C . ALA A 1 72 ? 10.394 -2.082 7.935 1.00 91.75 72 ALA A C 1
ATOM 569 O O . ALA A 1 72 ? 9.600 -2.562 8.746 1.00 91.75 72 ALA A O 1
ATOM 570 N N . ALA A 1 73 ? 10.671 -0.775 7.904 1.00 91.38 73 ALA A N 1
ATOM 571 C CA . ALA A 1 73 ? 10.093 0.188 8.835 1.00 91.38 73 ALA A CA 1
ATOM 572 C C . ALA A 1 73 ? 8.559 0.225 8.738 1.00 91.38 73 ALA A C 1
ATOM 574 O O . ALA A 1 73 ? 7.871 0.152 9.759 1.00 91.38 73 ALA A O 1
ATOM 575 N N . ALA A 1 74 ? 8.010 0.261 7.520 1.00 89.56 74 ALA A N 1
ATOM 576 C CA . ALA A 1 74 ? 6.567 0.258 7.298 1.00 89.56 74 ALA A CA 1
ATOM 577 C C . ALA A 1 74 ? 5.905 -1.057 7.753 1.00 89.56 74 ALA A C 1
ATOM 579 O O . ALA A 1 74 ? 4.824 -1.037 8.348 1.00 89.56 74 ALA A O 1
ATOM 580 N N . SER A 1 75 ? 6.575 -2.195 7.549 1.00 88.56 75 SER A N 1
ATOM 581 C CA . SER A 1 75 ? 6.110 -3.508 8.013 1.00 88.56 75 SER A CA 1
ATOM 582 C C . SER A 1 75 ? 6.102 -3.604 9.538 1.00 88.56 75 SER A C 1
ATOM 584 O O . SER A 1 75 ? 5.123 -4.074 10.116 1.00 88.56 75 SER A O 1
ATOM 586 N N . ILE A 1 76 ? 7.148 -3.103 10.204 1.00 87.50 76 ILE A N 1
ATOM 587 C CA . ILE A 1 76 ? 7.225 -3.027 11.670 1.00 87.50 76 ILE A CA 1
ATOM 588 C C . ILE A 1 76 ? 6.124 -2.113 12.213 1.00 87.50 76 ILE A C 1
ATOM 590 O O . ILE A 1 76 ? 5.432 -2.485 13.159 1.00 87.50 76 ILE A O 1
ATOM 594 N N . ALA A 1 77 ? 5.907 -0.948 11.599 1.00 86.25 77 ALA A N 1
ATOM 595 C CA . ALA A 1 77 ? 4.832 -0.042 11.987 1.00 86.25 77 ALA A CA 1
ATOM 596 C C . ALA A 1 77 ? 3.450 -0.707 11.849 1.00 86.25 77 ALA A C 1
ATOM 598 O O . ALA A 1 77 ? 2.648 -0.651 12.785 1.00 86.25 77 ALA A O 1
ATOM 599 N N . CYS A 1 78 ? 3.189 -1.400 10.733 1.00 83.00 78 CYS A N 1
ATOM 600 C CA . CYS A 1 78 ? 1.951 -2.159 10.539 1.00 83.00 78 CYS A CA 1
ATOM 601 C C . CYS A 1 78 ? 1.804 -3.280 11.571 1.00 83.00 78 CYS A C 1
ATOM 603 O O . CYS A 1 78 ? 0.729 -3.445 12.143 1.00 83.00 78 CYS A O 1
ATOM 605 N N . TRP A 1 79 ? 2.878 -4.010 11.868 1.00 83.06 79 TRP A N 1
ATOM 606 C CA . TRP A 1 79 ? 2.892 -5.057 12.886 1.00 83.06 79 TRP A CA 1
ATOM 607 C C . TRP A 1 79 ? 2.564 -4.511 14.281 1.00 83.06 79 TRP A C 1
ATOM 609 O O . TRP A 1 79 ? 1.651 -5.003 14.946 1.00 83.06 79 TRP A O 1
ATOM 619 N N . ILE A 1 80 ? 3.243 -3.445 14.715 1.00 82.81 80 ILE A N 1
ATOM 620 C CA . ILE A 1 80 ? 2.976 -2.787 16.002 1.00 82.81 80 ILE A CA 1
ATOM 621 C C . ILE A 1 80 ? 1.516 -2.325 16.063 1.00 82.81 80 ILE A C 1
ATOM 623 O O . ILE A 1 80 ? 0.833 -2.542 17.067 1.00 82.81 80 ILE A O 1
ATOM 627 N N . ALA A 1 81 ? 1.006 -1.749 14.975 1.00 78.50 81 ALA A N 1
ATOM 628 C CA . ALA A 1 81 ? -0.372 -1.293 14.893 1.00 78.50 81 ALA A CA 1
ATOM 629 C C . ALA A 1 81 ? -1.392 -2.453 14.916 1.00 78.50 81 ALA A C 1
ATOM 631 O O . ALA A 1 81 ? -2.438 -2.316 15.549 1.00 78.50 81 ALA A O 1
ATOM 632 N N . CYS A 1 82 ? -1.074 -3.619 14.336 1.00 74.00 82 CYS A N 1
ATOM 633 C CA . CYS A 1 82 ? -1.886 -4.842 14.445 1.00 74.00 82 CYS A CA 1
ATOM 634 C C . CYS A 1 82 ? -2.011 -5.332 15.891 1.00 74.00 82 CYS A C 1
ATOM 636 O O . CYS A 1 82 ? -3.052 -5.863 16.289 1.00 74.00 82 CYS A O 1
ATOM 638 N N . HIS A 1 83 ? -0.944 -5.168 16.671 1.00 74.00 83 HIS A N 1
ATOM 639 C CA . HIS A 1 83 ? -0.894 -5.557 18.077 1.00 74.00 83 HIS A CA 1
ATOM 640 C C . HIS A 1 83 ? -1.458 -4.487 19.023 1.00 74.00 83 HIS A C 1
ATOM 642 O O . HIS A 1 83 ? -1.802 -4.789 20.171 1.00 74.00 83 HIS A O 1
ATOM 648 N N . ALA A 1 84 ? -1.629 -3.249 18.555 1.00 71.25 84 ALA A N 1
ATOM 649 C CA . ALA A 1 84 ? -2.255 -2.193 19.329 1.00 71.25 84 ALA A CA 1
ATOM 650 C C . ALA A 1 84 ? -3.755 -2.482 19.533 1.00 71.25 84 ALA A C 1
ATOM 652 O O . ALA A 1 84 ? -4.536 -2.636 18.598 1.00 71.25 84 ALA A O 1
ATOM 653 N N . LYS A 1 85 ? -4.217 -2.490 20.790 1.00 66.62 85 LYS A N 1
ATOM 654 C CA . LYS A 1 85 ? -5.637 -2.746 21.117 1.00 66.62 85 LYS A CA 1
ATOM 655 C C . LYS A 1 85 ? -6.591 -1.616 20.689 1.00 66.62 85 LYS A C 1
ATOM 657 O O . LYS A 1 85 ? -7.808 -1.756 20.839 1.00 66.62 85 LYS A O 1
ATOM 662 N N . ARG A 1 86 ? -6.091 -0.493 20.163 1.00 71.44 86 ARG A N 1
ATOM 663 C CA . ARG A 1 86 ? -6.909 0.682 19.823 1.00 71.44 86 ARG A CA 1
ATOM 664 C C . ARG A 1 86 ? -7.438 0.593 18.392 1.00 71.44 86 ARG A C 1
ATOM 666 O O . ARG A 1 86 ? -6.670 0.584 17.439 1.00 71.44 86 ARG A O 1
ATOM 673 N N . SER A 1 87 ? -8.763 0.598 18.263 1.00 67.94 87 SER A N 1
ATOM 674 C CA . SER A 1 87 ? -9.492 0.552 16.988 1.00 67.94 87 SER A CA 1
ATOM 675 C C . SER A 1 87 ? -9.152 1.714 16.037 1.00 67.94 87 SER A C 1
ATOM 677 O O . SER A 1 87 ? -9.203 1.541 14.824 1.00 67.94 87 SER A O 1
ATOM 679 N N . ALA A 1 88 ? -8.716 2.859 16.575 1.00 74.31 88 ALA A N 1
ATOM 680 C CA . ALA A 1 88 ? -8.291 4.027 15.801 1.00 74.31 88 ALA A CA 1
ATOM 681 C C . ALA A 1 88 ? -7.071 3.770 14.892 1.00 74.31 88 ALA A C 1
ATOM 683 O O . ALA A 1 88 ? -6.998 4.338 13.807 1.00 74.31 88 ALA A O 1
ATOM 684 N N . PHE A 1 89 ? -6.135 2.896 15.287 1.00 77.19 89 PHE A N 1
ATOM 685 C CA . PHE A 1 89 ? -4.954 2.613 14.458 1.00 77.19 89 PHE A CA 1
ATOM 686 C C . PHE A 1 89 ? -5.299 1.800 13.209 1.00 77.19 89 PHE A C 1
ATOM 688 O O . PHE A 1 89 ? -4.776 2.088 12.140 1.00 77.19 89 PHE A O 1
ATOM 695 N N . PHE A 1 90 ? -6.221 0.839 13.322 1.00 74.25 90 PHE A N 1
ATOM 696 C CA . PHE A 1 90 ? -6.725 0.076 12.172 1.00 74.25 90 PHE A CA 1
ATOM 697 C C . PHE A 1 90 ? -7.426 0.994 11.167 1.00 74.25 90 PHE A C 1
ATOM 699 O O . PHE A 1 90 ? -7.229 0.876 9.960 1.00 74.25 90 PHE A O 1
ATOM 706 N N . PHE A 1 91 ? -8.226 1.932 11.678 1.00 77.25 91 PHE A N 1
ATOM 707 C CA . PHE A 1 91 ? -8.918 2.922 10.862 1.00 77.25 91 PHE A CA 1
ATOM 708 C C . PHE A 1 91 ? -7.926 3.790 10.087 1.00 77.25 91 PHE A C 1
ATOM 710 O O . PHE A 1 91 ? -8.026 3.900 8.866 1.00 77.25 91 PHE A O 1
ATOM 717 N N . LEU A 1 92 ? -6.944 4.357 10.792 1.00 83.12 92 LEU A N 1
ATOM 718 C CA . LEU A 1 92 ? -5.946 5.241 10.204 1.00 83.12 92 LEU A CA 1
ATOM 719 C C . LEU A 1 92 ? -5.073 4.510 9.178 1.00 83.12 92 LEU A C 1
ATOM 721 O O . LEU A 1 92 ? -4.877 5.020 8.082 1.00 83.12 92 LEU A O 1
ATOM 725 N N . ALA A 1 93 ? -4.596 3.304 9.494 1.00 82.38 93 ALA A N 1
ATOM 726 C CA . ALA A 1 93 ? -3.748 2.534 8.590 1.00 82.38 93 ALA A CA 1
ATOM 727 C C . ALA A 1 93 ? -4.464 2.167 7.281 1.00 82.38 93 ALA A C 1
ATOM 729 O O . ALA A 1 93 ? -3.883 2.326 6.210 1.00 82.38 93 ALA A O 1
ATOM 730 N N . ASN A 1 94 ? -5.729 1.733 7.347 1.00 82.38 94 ASN A N 1
ATOM 731 C CA . ASN A 1 94 ? -6.513 1.443 6.142 1.00 82.38 94 ASN A CA 1
ATOM 732 C C . ASN A 1 94 ? -6.745 2.699 5.290 1.00 82.38 94 ASN A C 1
ATOM 734 O O . ASN A 1 94 ? -6.617 2.628 4.072 1.00 82.38 94 ASN A O 1
ATOM 738 N N . HIS A 1 95 ? -7.027 3.851 5.909 1.00 84.00 95 HIS A N 1
ATOM 739 C CA . HIS A 1 95 ? -7.206 5.108 5.174 1.00 84.00 95 HIS A CA 1
ATOM 740 C C . HIS A 1 95 ? -5.909 5.593 4.537 1.00 84.00 95 HIS A C 1
ATOM 742 O O . HIS A 1 95 ? -5.922 5.973 3.373 1.00 84.00 95 HIS A O 1
ATOM 748 N N . ILE A 1 96 ? -4.789 5.544 5.263 1.00 85.69 96 ILE A N 1
ATOM 749 C CA . ILE A 1 96 ? -3.479 5.898 4.707 1.00 85.69 96 ILE A CA 1
ATOM 750 C C . ILE A 1 96 ? -3.160 4.990 3.521 1.00 85.69 96 ILE A C 1
ATOM 752 O O . ILE A 1 96 ? -2.796 5.497 2.467 1.00 85.69 96 ILE A O 1
ATOM 756 N N . ALA A 1 97 ? -3.358 3.675 3.653 1.00 84.31 97 ALA A N 1
ATOM 757 C CA . ALA A 1 97 ? -3.139 2.737 2.557 1.00 84.31 97 ALA A CA 1
ATOM 758 C C . ALA A 1 97 ? -4.054 3.023 1.353 1.00 84.31 97 ALA A C 1
ATOM 760 O O . ALA A 1 97 ? -3.602 2.942 0.214 1.00 84.31 97 ALA A O 1
ATOM 761 N N . LEU A 1 98 ? -5.324 3.383 1.583 1.00 84.75 98 LEU A N 1
ATOM 762 C CA . LEU A 1 98 ? -6.282 3.673 0.512 1.00 84.75 98 LEU A CA 1
ATOM 763 C C . LEU A 1 98 ? -5.959 4.989 -0.197 1.00 84.75 98 LEU A C 1
ATOM 765 O O . LEU A 1 98 ? -5.970 5.036 -1.422 1.00 84.75 98 LEU A O 1
ATOM 769 N N . ILE A 1 99 ? -5.643 6.040 0.561 1.00 84.81 99 ILE A N 1
ATOM 770 C CA . ILE A 1 99 ? -5.219 7.335 0.018 1.00 84.81 99 ILE A CA 1
ATOM 771 C C . ILE A 1 99 ? -3.924 7.159 -0.768 1.00 84.81 99 ILE A C 1
ATOM 773 O O . ILE A 1 99 ? -3.818 7.657 -1.882 1.00 84.81 99 ILE A O 1
ATOM 777 N N . PHE A 1 100 ? -2.966 6.412 -0.217 1.00 85.25 100 PHE A N 1
ATOM 778 C CA . PHE A 1 100 ? -1.718 6.088 -0.891 1.00 85.25 100 PHE A CA 1
ATOM 779 C C . PHE A 1 100 ? -1.968 5.362 -2.216 1.00 85.25 100 PHE A C 1
ATOM 781 O O . PHE A 1 100 ? -1.489 5.813 -3.252 1.00 85.25 100 PHE A O 1
ATOM 788 N N . ALA A 1 101 ? -2.765 4.290 -2.209 1.00 83.00 101 ALA A N 1
ATOM 789 C CA . ALA A 1 101 ? -3.105 3.542 -3.417 1.00 83.00 101 ALA A CA 1
ATOM 790 C C . ALA A 1 101 ? -3.850 4.411 -4.445 1.00 83.00 101 ALA A C 1
ATOM 792 O O . ALA A 1 101 ? -3.530 4.379 -5.629 1.00 83.00 101 ALA A O 1
ATOM 793 N N . GLY A 1 102 ? -4.809 5.227 -4.000 1.00 80.75 102 GLY A N 1
ATOM 794 C CA . GLY A 1 102 ? -5.548 6.143 -4.867 1.00 80.75 102 GLY A CA 1
ATOM 795 C C . GLY A 1 102 ? -4.657 7.216 -5.493 1.00 80.75 102 GLY A C 1
ATOM 796 O O . GLY A 1 102 ? -4.764 7.472 -6.689 1.00 80.75 102 GLY A O 1
ATOM 797 N N . LEU A 1 103 ? -3.741 7.800 -4.716 1.00 80.94 103 LEU A N 1
ATOM 798 C CA . LEU A 1 103 ? -2.781 8.788 -5.209 1.00 80.94 103 LEU A CA 1
ATOM 799 C C . LEU A 1 103 ? -1.818 8.159 -6.219 1.00 80.94 103 LEU A C 1
ATOM 801 O O . LEU A 1 103 ? -1.591 8.721 -7.285 1.00 80.94 103 LEU A O 1
ATOM 805 N N . MET A 1 104 ? -1.305 6.970 -5.906 1.00 81.50 104 MET A N 1
ATOM 806 C CA . MET A 1 104 ? -0.449 6.188 -6.794 1.00 81.50 104 MET A CA 1
ATOM 807 C C . MET A 1 104 ? -1.098 5.942 -8.153 1.00 81.50 104 MET A C 1
ATOM 809 O O . MET A 1 104 ? -0.478 6.181 -9.189 1.00 81.50 104 MET A O 1
ATOM 813 N N . ILE A 1 105 ? -2.365 5.530 -8.145 1.00 78.44 105 ILE A N 1
ATOM 814 C CA . ILE A 1 105 ? -3.138 5.309 -9.364 1.00 78.44 105 ILE A CA 1
ATOM 815 C C . ILE A 1 105 ? -3.378 6.632 -10.097 1.00 78.44 105 ILE A C 1
ATOM 817 O O . ILE A 1 105 ? -3.159 6.687 -11.301 1.00 78.44 105 ILE A O 1
ATOM 821 N N . ALA A 1 106 ? -3.794 7.700 -9.413 1.00 72.44 106 ALA A N 1
ATOM 822 C CA . ALA A 1 106 ? -4.102 8.982 -10.052 1.00 72.44 106 ALA A CA 1
ATOM 823 C C . ALA A 1 106 ? -2.872 9.613 -10.730 1.00 72.44 106 ALA A C 1
ATOM 825 O O . ALA A 1 106 ? -2.937 10.035 -11.883 1.00 72.44 106 ALA A O 1
ATOM 826 N N . VAL A 1 107 ? -1.724 9.635 -10.045 1.00 71.19 107 VAL A N 1
ATOM 827 C CA . VAL A 1 107 ? -0.483 10.183 -10.617 1.00 71.19 107 VAL A CA 1
ATOM 828 C C . VAL A 1 107 ? 0.061 9.259 -11.715 1.00 71.19 107 VAL A C 1
ATOM 830 O O . VAL A 1 107 ? 0.492 9.750 -12.755 1.00 71.19 107 VAL A O 1
ATOM 833 N N . GLY A 1 108 ? -0.016 7.934 -11.536 1.00 62.53 108 GLY A N 1
ATOM 834 C CA . GLY A 1 108 ? 0.327 6.956 -12.578 1.00 62.53 108 GLY A CA 1
ATOM 835 C C . GLY A 1 108 ? -0.504 7.130 -13.847 1.00 62.53 108 GLY A C 1
ATOM 836 O O . GLY A 1 108 ? 0.044 7.200 -14.945 1.00 62.53 108 GLY A O 1
ATOM 837 N N . SER A 1 109 ? -1.812 7.321 -13.687 1.00 61.34 109 SER A N 1
ATOM 838 C CA . SER A 1 109 ? -2.752 7.532 -14.792 1.00 61.34 109 SER A CA 1
ATOM 839 C C . SER A 1 109 ? -2.395 8.779 -15.597 1.00 61.34 109 SER A C 1
ATOM 841 O O . SER A 1 109 ? -2.326 8.704 -16.815 1.00 61.34 109 SER A O 1
ATOM 843 N N . HIS A 1 110 ? -2.042 9.891 -14.939 1.00 56.50 110 HIS A N 1
ATOM 844 C CA . HIS A 1 110 ? -1.561 11.098 -15.624 1.00 56.50 110 HIS A CA 1
ATOM 845 C C . HIS A 1 110 ? -0.342 10.858 -16.526 1.00 56.50 110 HIS A C 1
ATOM 847 O O . HIS A 1 110 ? -0.202 11.540 -17.543 1.00 56.50 110 HIS A O 1
ATOM 853 N N . SER A 1 111 ? 0.536 9.920 -16.159 1.00 51.34 111 SER A N 1
ATOM 854 C CA . SER A 1 111 ? 1.741 9.606 -16.933 1.00 51.34 111 SER A CA 1
ATOM 855 C C . SER A 1 111 ? 1.464 8.723 -18.157 1.00 51.34 111 SER A C 1
ATOM 857 O O . SER A 1 111 ? 2.098 8.923 -19.191 1.00 51.34 111 SER A O 1
ATOM 859 N N . GLU A 1 112 ? 0.484 7.812 -18.087 1.00 49.38 112 GLU A N 1
ATOM 860 C CA . GLU A 1 112 ? 0.094 6.9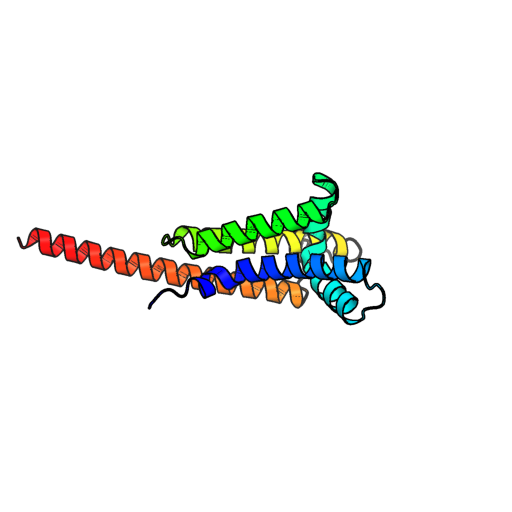43 -19.212 1.0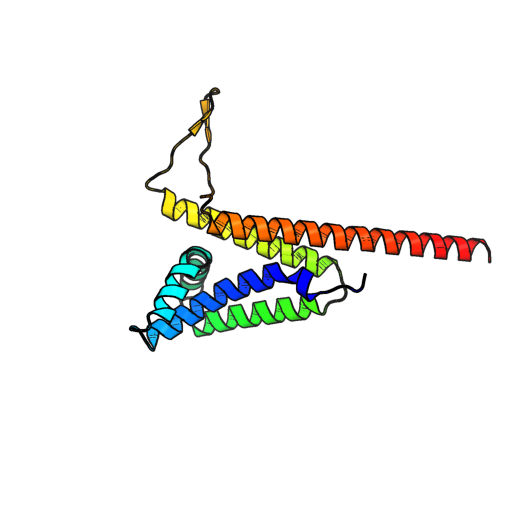0 49.38 112 GLU A CA 1
ATOM 861 C C . GLU A 1 112 ? -0.916 7.620 -20.158 1.00 49.38 112 GLU A C 1
ATOM 863 O O . GLU A 1 112 ? -0.816 7.489 -21.380 1.00 49.38 112 GLU A O 1
ATOM 868 N N . THR A 1 113 ? -1.844 8.429 -19.634 1.00 47.38 113 THR A N 1
ATOM 869 C CA . THR A 1 113 ? -2.898 9.076 -20.435 1.00 47.38 113 THR A CA 1
ATOM 870 C C . THR A 1 113 ? -2.463 10.369 -21.114 1.00 47.38 113 THR A C 1
ATOM 872 O O . THR A 1 113 ? -3.253 10.932 -21.863 1.00 47.38 113 THR A O 1
ATOM 875 N N . ALA A 1 114 ? -1.233 10.862 -20.923 1.00 49.03 114 ALA A N 1
ATOM 876 C CA . ALA A 1 114 ? -0.749 12.078 -21.595 1.00 49.03 114 ALA A CA 1
ATOM 877 C C . ALA A 1 114 ? -0.804 11.997 -23.141 1.00 49.03 114 ALA A C 1
ATOM 879 O O . ALA A 1 114 ? -0.779 13.028 -23.808 1.00 49.03 114 ALA A O 1
ATOM 880 N N . SER A 1 115 ? -0.934 10.791 -23.712 1.00 45.97 115 SER A N 1
ATOM 881 C CA . SER A 1 115 ? -1.133 10.562 -25.152 1.00 45.97 115 SER A CA 1
ATOM 882 C C . SER A 1 115 ? -2.587 10.263 -25.574 1.00 45.97 115 SER A C 1
ATOM 884 O O . SER A 1 115 ? -2.874 10.246 -26.769 1.00 45.97 115 SER A O 1
ATOM 886 N N . THR A 1 116 ? -3.520 10.058 -24.633 1.00 45.72 116 THR A N 1
ATOM 887 C CA . THR A 1 116 ? -4.891 9.559 -24.890 1.00 45.72 116 THR A CA 1
ATOM 888 C C . THR A 1 116 ? -5.965 10.190 -23.988 1.00 45.72 116 THR A C 1
ATOM 890 O O . THR A 1 116 ? -6.984 9.561 -23.702 1.00 45.72 116 THR A O 1
ATOM 893 N N . ILE A 1 117 ? -5.795 11.438 -23.529 1.00 48.66 117 ILE A N 1
ATOM 894 C CA . ILE A 1 117 ? -6.855 12.134 -22.777 1.00 48.66 117 ILE A CA 1
ATOM 895 C C . ILE A 1 117 ? -8.063 12.354 -23.700 1.00 48.66 117 ILE A C 1
ATOM 897 O O . ILE A 1 117 ? -8.117 13.315 -24.468 1.00 48.66 117 ILE A O 1
ATOM 901 N N . ALA A 1 118 ? -9.065 11.481 -23.600 1.00 50.41 118 ALA A N 1
ATOM 902 C CA . ALA A 1 118 ? -10.404 11.761 -24.088 1.00 50.41 118 ALA A CA 1
ATOM 903 C C . ALA A 1 118 ? -10.993 12.861 -23.193 1.00 50.41 118 ALA A C 1
ATOM 905 O O . ALA A 1 118 ? -11.469 12.609 -22.087 1.00 50.41 118 ALA A O 1
ATOM 906 N N . ALA A 1 119 ? -10.888 14.114 -23.635 1.00 55.97 119 ALA A N 1
ATOM 907 C CA . ALA A 1 119 ? -11.594 15.219 -23.008 1.00 55.97 119 ALA A CA 1
ATOM 908 C C . ALA A 1 119 ? -13.096 15.007 -23.237 1.00 55.97 119 ALA A C 1
ATOM 910 O O . ALA A 1 119 ? -13.600 15.210 -24.341 1.00 55.97 119 ALA A O 1
ATOM 911 N N . PHE A 1 120 ? -13.812 14.559 -22.208 1.00 56.19 120 PHE A N 1
ATOM 912 C CA . PHE A 1 120 ? -15.260 14.421 -22.279 1.00 56.19 120 PHE A CA 1
ATOM 913 C C . PHE A 1 120 ? -15.884 15.791 -22.011 1.00 56.19 120 PHE A C 1
ATOM 915 O O . PHE A 1 120 ? -15.752 16.366 -20.927 1.00 56.19 120 PHE A O 1
ATOM 922 N N . THR A 1 121 ? -16.549 16.348 -23.018 1.00 52.75 121 THR A N 1
ATOM 923 C CA . THR A 1 121 ? -17.344 17.563 -22.870 1.00 52.75 121 THR A CA 1
ATOM 924 C C . THR A 1 121 ? -18.722 17.193 -22.331 1.00 52.75 121 THR A C 1
ATOM 926 O O . THR A 1 121 ? -19.503 16.491 -22.971 1.00 52.75 121 THR A O 1
ATOM 929 N N . SER A 1 122 ? -19.032 17.659 -21.118 1.00 50.66 122 SER A N 1
ATOM 930 C CA . SER A 1 122 ? -20.404 17.650 -20.600 1.00 50.66 122 SER A CA 1
ATOM 931 C C . SER A 1 122 ? -21.323 18.443 -21.547 1.00 50.66 122 SER A C 1
ATOM 933 O O . SER A 1 122 ? -20.881 19.469 -22.073 1.00 50.66 122 SER A O 1
ATOM 935 N N . PRO A 1 123 ? -22.609 18.067 -21.718 1.00 61.00 123 PRO A N 1
ATOM 936 C CA . PRO A 1 123 ? -23.583 18.854 -22.485 1.00 61.00 123 PRO A CA 1
ATOM 937 C C . PRO A 1 123 ? -23.712 20.321 -22.028 1.00 61.00 123 PRO A C 1
ATOM 939 O O . PRO A 1 123 ? -24.214 21.151 -22.778 1.00 61.00 123 PRO A O 1
ATOM 942 N N . GLY A 1 124 ? -23.249 20.652 -20.813 1.00 66.06 124 GLY A N 1
ATOM 943 C CA . GLY A 1 124 ? -23.187 22.012 -20.264 1.00 66.06 124 GLY A CA 1
ATOM 944 C C . GLY A 1 124 ? -21.843 22.735 -20.433 1.00 66.06 124 GLY A C 1
ATOM 945 O O . GLY A 1 124 ? -21.636 23.760 -19.792 1.00 66.06 124 GLY A O 1
ATOM 946 N N . GLY A 1 125 ? -20.909 22.209 -21.232 1.00 61.81 125 GLY A N 1
ATOM 947 C CA . GLY A 1 125 ? -19.659 22.894 -21.589 1.00 61.81 125 GLY A CA 1
ATOM 948 C C . GLY A 1 125 ? -18.541 22.846 -20.544 1.00 61.81 125 GLY A C 1
ATOM 949 O O . GLY A 1 125 ? -17.480 23.413 -20.786 1.00 61.81 125 GLY A O 1
ATOM 950 N N . PHE A 1 126 ? -18.725 22.154 -19.415 1.00 53.84 126 PHE A N 1
ATOM 951 C CA . PHE A 1 126 ? -17.636 21.913 -18.467 1.00 53.84 126 PHE A CA 1
ATOM 952 C C . PHE A 1 126 ? -16.768 20.746 -18.954 1.00 53.84 126 PHE A C 1
ATOM 954 O O . PHE A 1 126 ? -17.257 19.609 -18.984 1.00 53.84 126 PHE A O 1
ATOM 961 N N . PRO A 1 127 ? -15.502 20.987 -19.341 1.00 55.44 127 PRO A N 1
ATOM 962 C CA . PRO A 1 127 ? -14.580 19.900 -19.610 1.00 55.44 127 PRO A CA 1
ATOM 963 C C . PRO A 1 127 ? -14.239 19.227 -18.280 1.00 55.44 127 PRO A C 1
ATOM 965 O O . PRO A 1 127 ? -13.806 19.887 -17.335 1.00 55.44 127 PRO A O 1
ATOM 968 N N . PHE A 1 128 ? -14.429 17.915 -18.200 1.00 57.31 128 PHE A N 1
ATOM 969 C CA . PHE A 1 128 ? -13.889 17.121 -17.104 1.00 57.31 128 PHE A CA 1
ATOM 970 C C . PHE A 1 128 ? -12.931 16.084 -17.681 1.00 57.31 128 PHE A C 1
ATOM 972 O O . PHE A 1 128 ? -13.245 15.359 -18.624 1.00 57.31 128 PHE A O 1
ATOM 979 N N . THR A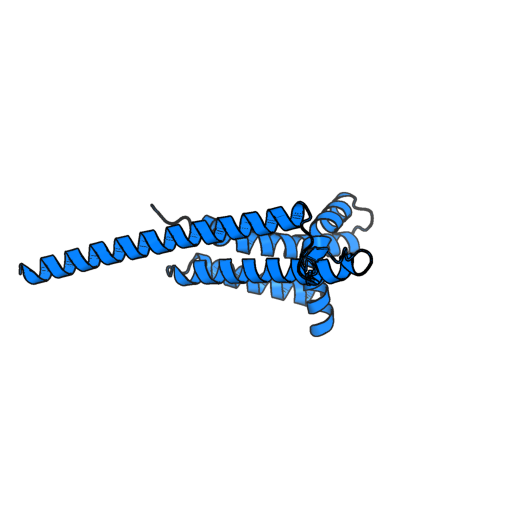 1 129 ? -11.725 16.044 -17.127 1.00 56.59 129 THR A N 1
ATOM 980 C CA . THR A 1 129 ? -10.711 15.044 -17.456 1.00 56.59 129 THR A CA 1
ATOM 981 C C . THR A 1 129 ? -10.756 13.961 -16.396 1.00 56.59 129 THR A C 1
ATOM 983 O O . THR A 1 129 ? -10.633 14.263 -15.207 1.00 56.59 129 THR A O 1
ATOM 986 N N . LEU A 1 130 ? -10.938 12.708 -16.809 1.00 58.41 130 LEU A N 1
ATOM 987 C CA . LEU A 1 130 ? -10.886 11.585 -15.884 1.00 58.41 130 LEU A CA 1
ATOM 988 C C . LEU A 1 130 ? -9.437 11.396 -15.421 1.00 58.41 130 LEU A C 1
ATOM 990 O O . LEU A 1 130 ? -8.579 10.975 -16.187 1.00 58.41 130 LEU A O 1
ATOM 994 N N . THR A 1 131 ? -9.169 11.751 -14.169 1.00 59.34 131 THR A N 1
ATOM 995 C CA . THR A 1 131 ? -7.830 11.756 -13.556 1.00 59.34 131 THR A CA 1
ATOM 996 C C . THR A 1 131 ? -7.306 10.356 -13.217 1.00 59.34 131 THR A C 1
ATOM 998 O O . THR A 1 131 ? -6.166 10.204 -12.790 1.00 59.34 131 THR A O 1
ATOM 1001 N N . VAL A 1 132 ? -8.156 9.334 -13.339 1.00 61.81 132 VAL A N 1
ATOM 1002 C CA . VAL A 1 132 ? -7.911 7.960 -12.890 1.00 61.81 132 VAL A CA 1
ATOM 1003 C C . VAL A 1 132 ? -8.217 7.012 -14.039 1.00 61.81 132 VAL A C 1
ATOM 1005 O O . VAL A 1 132 ? -9.351 6.967 -14.515 1.00 61.81 132 VAL A O 1
ATOM 1008 N N . ASP A 1 133 ? -7.222 6.234 -14.450 1.00 67.94 133 ASP A N 1
ATOM 1009 C CA . ASP A 1 133 ? -7.395 5.145 -15.397 1.00 67.94 133 ASP A CA 1
ATOM 1010 C C . ASP A 1 133 ? -7.866 3.884 -14.657 1.00 67.94 133 ASP A C 1
ATOM 1012 O O . ASP A 1 133 ? -7.167 3.302 -13.812 1.00 67.94 133 ASP A O 1
ATOM 1016 N N . PHE A 1 134 ? -9.093 3.467 -14.971 1.00 68.44 134 PHE A N 1
ATOM 1017 C CA . PHE A 1 134 ? -9.777 2.326 -14.368 1.00 68.44 134 PHE A CA 1
ATOM 1018 C C . PHE A 1 134 ? -9.393 1.012 -15.046 1.00 68.44 134 PHE A C 1
ATOM 1020 O O . PHE A 1 134 ? -10.246 0.207 -15.426 1.00 68.44 134 PHE A O 1
ATOM 1027 N N . THR A 1 135 ? -8.094 0.738 -15.141 1.00 80.25 135 THR A N 1
ATOM 1028 C CA . THR A 1 135 ? -7.624 -0.602 -15.501 1.00 80.25 135 THR A CA 1
ATOM 1029 C C . THR A 1 135 ? -8.193 -1.638 -14.524 1.00 80.25 135 THR A C 1
ATOM 1031 O O . THR A 1 135 ? -8.514 -1.332 -13.369 1.00 80.25 135 THR A O 1
ATOM 1034 N N . LEU A 1 136 ? -8.321 -2.895 -14.959 1.00 81.75 136 LEU A N 1
ATOM 1035 C CA . LEU A 1 136 ? -8.864 -3.964 -14.113 1.00 81.75 136 LEU A CA 1
ATOM 1036 C C . LEU A 1 136 ? -8.073 -4.115 -12.799 1.00 81.75 136 LEU A C 1
ATOM 1038 O O . LEU A 1 136 ? -8.669 -4.299 -11.739 1.00 81.75 136 LEU A O 1
ATOM 1042 N N . LYS A 1 137 ? -6.744 -3.960 -12.844 1.00 83.38 137 LYS A N 1
ATOM 1043 C CA . LYS A 1 137 ? -5.874 -4.014 -11.658 1.00 83.38 137 LYS A CA 1
ATOM 1044 C C . LYS A 1 137 ? -6.115 -2.838 -10.712 1.00 83.38 137 LYS A C 1
ATOM 1046 O O . LYS A 1 137 ? -6.324 -3.061 -9.522 1.00 83.38 137 LYS A O 1
ATOM 1051 N N . ASN A 1 138 ? -6.143 -1.611 -11.232 1.00 83.56 138 ASN A N 1
ATOM 1052 C CA . ASN A 1 138 ? -6.392 -0.409 -10.429 1.00 83.56 138 ASN A CA 1
ATOM 1053 C C . ASN A 1 138 ? -7.779 -0.465 -9.779 1.00 83.56 138 ASN A C 1
ATOM 1055 O O . ASN A 1 138 ? -7.923 -0.228 -8.579 1.00 83.56 138 ASN A O 1
ATOM 1059 N N . SER A 1 139 ? -8.785 -0.875 -10.554 1.00 83.44 139 SER A N 1
ATOM 1060 C CA . SER A 1 139 ? -10.157 -1.081 -10.088 1.00 83.44 139 SER A CA 1
ATOM 1061 C C . SER A 1 139 ? -10.233 -2.124 -8.970 1.00 83.44 139 SER A C 1
ATOM 1063 O O . SER A 1 139 ? -10.902 -1.894 -7.964 1.00 83.44 139 SER A O 1
ATOM 1065 N N . LEU A 1 140 ? -9.512 -3.246 -9.092 1.00 86.94 140 LEU A N 1
ATOM 1066 C CA . LEU A 1 140 ? -9.449 -4.275 -8.048 1.00 86.94 140 LEU A CA 1
ATOM 1067 C C . LEU A 1 140 ? -8.780 -3.765 -6.767 1.00 86.94 140 LEU A C 1
ATOM 1069 O O . LEU A 1 140 ? -9.301 -4.006 -5.679 1.00 86.94 140 LEU A O 1
ATOM 1073 N N . VAL A 1 141 ? -7.658 -3.047 -6.878 1.00 86.50 141 VAL A N 1
ATOM 1074 C CA . VAL A 1 141 ? -6.957 -2.472 -5.716 1.00 86.50 141 VAL A CA 1
ATOM 1075 C C . VAL A 1 141 ? -7.857 -1.472 -4.986 1.00 86.50 141 VAL A C 1
ATOM 1077 O O . VAL A 1 141 ? -7.985 -1.544 -3.762 1.00 86.50 141 VAL A O 1
ATOM 1080 N N . LEU A 1 142 ? -8.538 -0.589 -5.722 1.00 85.94 142 LEU A N 1
ATOM 1081 C CA . LEU A 1 142 ? -9.485 0.371 -5.152 1.00 85.94 142 LEU A CA 1
ATOM 1082 C C . LEU A 1 142 ? -10.676 -0.328 -4.489 1.00 85.94 142 LEU A C 1
ATOM 1084 O O . LEU A 1 142 ? -11.031 0.012 -3.361 1.00 85.94 142 LEU A O 1
ATOM 1088 N N . LEU A 1 143 ? -11.263 -1.336 -5.142 1.00 87.62 143 LEU A N 1
ATOM 1089 C CA . LEU A 1 143 ? -12.375 -2.106 -4.586 1.00 87.62 143 LEU A CA 1
ATOM 1090 C C . LEU A 1 143 ? -11.976 -2.808 -3.282 1.00 87.62 143 LEU A C 1
ATOM 1092 O O . LEU A 1 143 ? -12.698 -2.714 -2.289 1.00 87.62 143 LEU A O 1
ATOM 1096 N N . LEU A 1 144 ? -10.816 -3.471 -3.257 1.00 87.81 144 LEU A N 1
ATOM 1097 C CA . LEU A 1 144 ? -10.284 -4.119 -2.056 1.00 87.81 144 LEU A CA 1
ATOM 1098 C C . LEU A 1 144 ? -10.085 -3.114 -0.918 1.00 87.81 144 LEU A C 1
ATOM 1100 O O . LEU A 1 144 ? -10.449 -3.403 0.224 1.00 87.81 144 LEU A O 1
ATOM 1104 N N . GLY A 1 145 ? -9.566 -1.926 -1.227 1.00 85.94 145 GLY A N 1
ATOM 1105 C CA . GLY A 1 145 ? -9.395 -0.858 -0.251 1.00 85.94 145 GLY A CA 1
ATOM 1106 C C . GLY A 1 145 ? -10.723 -0.324 0.296 1.00 85.94 145 GLY A C 1
ATOM 1107 O O . GLY A 1 145 ? -10.876 -0.186 1.509 1.00 85.94 145 GLY A O 1
ATOM 1108 N N . ILE A 1 146 ? -11.728 -0.112 -0.561 1.00 86.50 146 ILE A N 1
ATOM 1109 C CA . ILE A 1 146 ? -13.079 0.311 -0.148 1.00 86.50 146 ILE A CA 1
ATOM 1110 C C . ILE A 1 146 ? -13.734 -0.746 0.748 1.00 86.50 146 ILE A C 1
ATOM 1112 O O . ILE A 1 146 ? -14.320 -0.409 1.782 1.00 86.50 146 ILE A O 1
ATOM 1116 N N . VAL A 1 147 ? -13.620 -2.026 0.388 1.00 89.25 147 VAL A N 1
ATOM 1117 C CA . VAL A 1 147 ? -14.148 -3.138 1.189 1.00 89.25 147 VAL A CA 1
ATOM 1118 C C . VAL A 1 147 ? -13.443 -3.209 2.546 1.00 89.25 147 VAL A C 1
ATOM 1120 O O . VAL A 1 147 ? -14.114 -3.336 3.574 1.00 89.25 147 VAL A O 1
ATOM 1123 N N . ALA A 1 148 ? -12.116 -3.059 2.581 1.00 86.12 148 ALA A N 1
ATOM 1124 C CA . ALA A 1 148 ? -11.345 -3.035 3.822 1.00 86.12 148 ALA A CA 1
ATOM 1125 C C . ALA A 1 148 ? -11.742 -1.857 4.728 1.00 86.12 148 ALA A C 1
ATOM 1127 O O . ALA A 1 148 ? -11.979 -2.052 5.925 1.00 86.12 148 ALA A O 1
ATOM 1128 N N . CYS A 1 149 ? -11.901 -0.654 4.165 1.00 86.12 149 CYS A N 1
ATOM 1129 C CA . CYS A 1 149 ? -12.384 0.513 4.903 1.00 86.12 149 CYS A CA 1
ATOM 1130 C C . CYS A 1 149 ? -13.804 0.297 5.437 1.00 86.12 149 CYS A C 1
ATOM 1132 O O . CYS A 1 149 ? -14.050 0.512 6.624 1.00 86.12 149 CYS A O 1
ATOM 1134 N N . SER A 1 150 ? -14.720 -0.209 4.611 1.00 86.44 150 SER A N 1
ATOM 1135 C CA . SER A 1 150 ? -16.105 -0.490 5.013 1.00 86.44 150 SER A CA 1
ATOM 1136 C C . SER A 1 150 ? -16.163 -1.488 6.171 1.00 86.44 150 SER A C 1
ATOM 1138 O O . SER A 1 150 ? -16.836 -1.256 7.177 1.00 86.44 150 SER A O 1
ATOM 1140 N N . TYR A 1 151 ? -15.390 -2.572 6.082 1.00 85.12 151 TYR A N 1
ATOM 1141 C CA . TYR A 1 151 ? -15.284 -3.561 7.149 1.00 85.12 151 TYR A CA 1
ATOM 1142 C C . TYR A 1 151 ? -14.704 -2.959 8.439 1.00 85.12 151 TYR A C 1
ATOM 1144 O O . TYR A 1 151 ? -15.229 -3.203 9.529 1.00 85.12 151 TYR A O 1
ATOM 1152 N N . CYS A 1 152 ? -13.668 -2.120 8.333 1.00 84.50 152 CYS A N 1
ATOM 1153 C CA . CYS A 1 152 ? -13.091 -1.424 9.481 1.00 84.50 152 CYS A CA 1
ATOM 1154 C C . CYS A 1 152 ? -14.099 -0.471 10.149 1.00 84.50 152 CYS A C 1
ATOM 1156 O O . CYS A 1 152 ? -14.160 -0.416 11.379 1.00 84.50 152 CYS A O 1
ATOM 1158 N N . HIS A 1 153 ? -14.925 0.240 9.374 1.00 86.25 153 HIS A N 1
ATOM 1159 C CA . HIS A 1 153 ? -15.997 1.088 9.907 1.00 86.25 153 HIS A CA 1
ATOM 1160 C C . HIS A 1 153 ? -17.041 0.272 10.669 1.00 86.25 153 HIS A C 1
ATOM 1162 O O . HIS A 1 153 ? -17.400 0.628 11.791 1.00 86.25 153 HIS A O 1
ATOM 1168 N N . ILE A 1 154 ? -17.495 -0.849 10.104 1.00 86.06 154 ILE A N 1
ATOM 1169 C CA . ILE A 1 154 ? -18.463 -1.732 10.767 1.00 86.06 154 ILE A CA 1
ATOM 1170 C C . ILE A 1 154 ? -17.879 -2.260 12.084 1.00 86.06 154 ILE A C 1
ATOM 1172 O O . ILE A 1 154 ? -18.543 -2.213 13.121 1.00 86.06 154 ILE A O 1
ATOM 1176 N N . ALA A 1 155 ? -16.620 -2.705 12.079 1.00 83.94 155 ALA A N 1
ATOM 1177 C CA . ALA A 1 155 ? -15.933 -3.181 13.279 1.00 83.94 155 ALA A CA 1
ATOM 1178 C C . ALA A 1 155 ? -15.770 -2.080 14.346 1.00 83.94 155 ALA A C 1
ATOM 1180 O O . ALA A 1 155 ? -15.910 -2.342 15.541 1.00 83.94 155 ALA A O 1
ATOM 1181 N N . PHE A 1 156 ? -15.505 -0.839 13.932 1.00 82.88 156 PHE A N 1
ATOM 1182 C CA . PHE A 1 156 ? -15.391 0.301 14.840 1.00 82.88 156 PHE A CA 1
ATOM 1183 C C . PHE A 1 156 ? -16.742 0.687 15.458 1.00 82.88 156 PHE A C 1
ATOM 1185 O O . PHE A 1 156 ? -16.842 0.857 16.674 1.00 82.88 156 PHE A O 1
ATOM 1192 N N . LEU A 1 157 ? -17.793 0.796 14.639 1.00 85.44 157 LEU A N 1
ATOM 1193 C CA . LEU A 1 157 ? -19.134 1.184 15.085 1.00 85.44 157 LEU A CA 1
ATOM 1194 C C . LEU A 1 157 ? -19.760 0.135 16.004 1.00 85.44 157 LEU A C 1
ATOM 1196 O O . LEU A 1 157 ? -20.364 0.481 17.020 1.00 85.44 157 LEU A O 1
ATOM 1200 N N . THR A 1 158 ? -19.590 -1.148 15.679 1.00 84.88 158 THR A N 1
ATOM 1201 C CA . THR A 1 158 ? -20.056 -2.250 16.535 1.00 84.88 158 THR A CA 1
ATOM 1202 C C . THR A 1 158 ? -19.397 -2.197 17.909 1.00 84.88 158 THR A C 1
ATOM 1204 O O . THR A 1 158 ? -20.082 -2.311 18.924 1.00 84.88 158 THR A O 1
ATOM 1207 N N . GLU A 1 159 ? -18.097 -1.913 17.969 1.00 82.44 159 GLU A N 1
ATOM 1208 C CA . GLU A 1 159 ? -17.402 -1.734 19.238 1.00 82.44 159 GLU A CA 1
ATOM 1209 C C . GLU A 1 159 ? -17.863 -0.489 20.011 1.00 82.44 159 GLU A C 1
ATOM 1211 O O . GLU A 1 159 ? -18.075 -0.559 21.224 1.00 82.44 159 GLU A O 1
ATOM 1216 N N . ALA A 1 160 ? -18.012 0.654 19.340 1.00 84.50 160 ALA A N 1
ATOM 1217 C CA . ALA A 1 160 ? -18.501 1.873 19.979 1.00 84.50 160 ALA A CA 1
ATOM 1218 C C . ALA A 1 160 ? -19.884 1.639 20.611 1.00 84.50 160 ALA A C 1
ATOM 1220 O O . ALA A 1 160 ? -20.121 2.021 21.761 1.00 84.50 160 ALA A O 1
ATOM 1221 N N . ARG A 1 161 ? -20.755 0.906 19.906 1.00 86.50 161 ARG A N 1
ATOM 1222 C CA . ARG A 1 161 ? -22.059 0.477 20.412 1.00 86.50 161 ARG A CA 1
ATOM 1223 C C . ARG A 1 161 ? -21.923 -0.420 21.643 1.00 86.50 161 ARG A C 1
ATOM 1225 O O . ARG A 1 161 ? -22.535 -0.119 22.664 1.00 86.50 161 ARG A O 1
ATOM 1232 N N . GLU A 1 162 ? -21.100 -1.468 21.604 1.00 87.06 162 GLU A N 1
ATOM 1233 C CA . GLU A 1 162 ? -20.887 -2.361 22.758 1.00 87.06 162 GLU A CA 1
ATOM 1234 C C . GLU A 1 162 ? -20.356 -1.614 23.995 1.00 87.06 162 GLU A C 1
ATOM 1236 O O . GLU A 1 162 ? -20.804 -1.867 25.118 1.00 87.06 162 GLU A O 1
ATOM 1241 N N . ARG A 1 163 ? -19.432 -0.662 23.805 1.00 86.12 163 ARG A N 1
ATOM 1242 C CA . ARG A 1 163 ? -18.915 0.183 24.892 1.00 86.12 163 ARG A CA 1
ATOM 1243 C C . ARG A 1 163 ? -19.997 1.091 25.471 1.00 86.12 163 ARG A C 1
ATOM 1245 O O . ARG A 1 163 ? -20.081 1.197 26.691 1.00 86.12 163 ARG A O 1
ATOM 1252 N N . SER A 1 164 ? -20.837 1.692 24.627 1.00 87.62 164 SER A N 1
ATOM 1253 C CA . SER A 1 164 ? -21.944 2.546 25.080 1.00 87.62 164 SER A CA 1
ATOM 1254 C C . SER A 1 164 ? -22.969 1.770 25.915 1.00 87.62 164 SER A C 1
ATOM 1256 O O . SER A 1 164 ? -23.321 2.202 27.008 1.00 87.62 164 SER A O 1
ATOM 1258 N N . VAL A 1 165 ? -23.360 0.568 25.473 1.00 91.50 165 VAL A N 1
ATOM 1259 C CA . VAL A 1 165 ? -24.289 -0.305 26.209 1.00 91.50 165 VAL A CA 1
ATOM 1260 C C . VAL A 1 165 ? -23.701 -0.700 27.563 1.00 91.50 165 VAL A C 1
ATOM 1262 O O . VAL A 1 165 ? -24.399 -0.681 28.576 1.00 91.50 165 VAL A O 1
ATOM 1265 N N . ARG A 1 166 ? -22.402 -1.020 27.607 1.00 89.81 166 ARG A N 1
ATOM 1266 C CA . ARG A 1 166 ? -21.708 -1.335 28.861 1.00 89.81 166 ARG A CA 1
ATOM 1267 C C . ARG A 1 166 ? -21.669 -0.135 29.807 1.00 89.81 166 ARG A C 1
ATOM 1269 O O . ARG A 1 166 ? -21.926 -0.317 30.991 1.00 89.81 166 ARG A O 1
ATOM 1276 N N . ALA A 1 167 ? -21.376 1.061 29.300 1.00 90.56 167 ALA A N 1
ATOM 1277 C CA . ALA A 1 167 ? -21.362 2.285 30.097 1.00 90.56 167 ALA A CA 1
ATOM 1278 C C . ALA A 1 167 ? -22.746 2.589 30.689 1.00 90.56 167 ALA A C 1
ATOM 1280 O O . ALA A 1 167 ? -22.848 2.826 31.887 1.00 90.56 167 ALA A O 1
ATOM 1281 N N . ILE A 1 168 ? -23.815 2.478 29.889 1.00 90.75 168 ILE A N 1
ATOM 1282 C CA . ILE A 1 168 ? -25.200 2.650 30.359 1.00 90.75 168 ILE A CA 1
ATOM 1283 C C . ILE A 1 168 ? -25.532 1.634 31.458 1.00 90.75 168 ILE A C 1
ATOM 1285 O O . ILE A 1 168 ? -26.103 2.001 32.479 1.00 90.75 168 ILE A O 1
ATOM 1289 N N . ARG A 1 169 ? -25.135 0.365 31.291 1.00 90.06 169 ARG A N 1
ATOM 1290 C CA . ARG A 1 169 ? -25.361 -0.675 32.305 1.00 90.06 169 ARG A CA 1
ATOM 1291 C C . ARG A 1 169 ? -24.615 -0.390 33.612 1.00 90.06 169 ARG A C 1
ATOM 1293 O O . ARG A 1 169 ? -25.170 -0.625 34.675 1.00 90.06 169 ARG A O 1
ATOM 1300 N N . ILE A 1 170 ? -23.380 0.111 33.538 1.00 91.31 170 ILE A N 1
ATOM 1301 C CA . ILE A 1 170 ? -22.602 0.505 34.723 1.00 91.31 170 ILE A CA 1
ATOM 1302 C C . ILE A 1 170 ? -23.267 1.691 35.431 1.00 91.31 170 ILE A C 1
ATOM 1304 O O . ILE A 1 170 ? -23.416 1.653 36.647 1.00 91.31 170 ILE A O 1
ATOM 1308 N N . LEU A 1 171 ? -23.714 2.703 34.682 1.00 91.56 171 LEU A N 1
ATOM 1309 C CA . LEU A 1 171 ? -24.421 3.859 35.241 1.00 91.56 171 LEU A CA 1
ATOM 1310 C C . LEU A 1 171 ? -25.745 3.461 35.907 1.00 91.56 171 LEU A C 1
ATOM 1312 O O . LEU A 1 171 ? -26.065 3.977 36.972 1.00 91.56 171 LEU A O 1
ATOM 1316 N N . ALA A 1 172 ? -26.495 2.529 35.310 1.00 90.75 172 ALA A N 1
ATOM 1317 C CA . ALA A 1 172 ? -27.713 1.993 35.914 1.00 90.75 172 ALA A CA 1
ATOM 1318 C C . ALA A 1 172 ? -27.413 1.268 37.237 1.00 90.75 172 ALA A C 1
ATOM 1320 O O . ALA A 1 172 ? -28.040 1.564 38.246 1.00 90.75 172 ALA A O 1
ATOM 1321 N N . LEU A 1 173 ? -26.388 0.407 37.266 1.00 91.56 173 LEU A N 1
ATOM 1322 C CA . LEU A 1 173 ? -25.962 -0.278 38.494 1.00 91.56 173 LEU A CA 1
ATOM 1323 C C . LEU A 1 173 ? -25.492 0.689 39.591 1.00 91.56 173 LEU A C 1
ATOM 1325 O O . LEU A 1 173 ? -25.727 0.423 40.760 1.00 91.56 173 LEU A O 1
ATOM 1329 N N . GLN A 1 174 ? -24.838 1.800 39.237 1.00 89.00 174 GLN A N 1
ATOM 1330 C CA . GLN A 1 174 ? -24.438 2.829 40.207 1.00 89.00 174 GLN A CA 1
ATOM 1331 C C . GLN A 1 174 ? -25.613 3.640 40.757 1.00 89.00 174 GLN A C 1
ATOM 1333 O O . GLN A 1 174 ? -25.485 4.210 41.831 1.00 89.00 174 GLN A O 1
ATOM 1338 N N . ARG A 1 175 ? -26.722 3.739 40.018 1.00 87.94 175 ARG A N 1
ATOM 1339 C CA . ARG A 1 175 ? -27.934 4.430 40.474 1.00 87.94 175 ARG A CA 1
ATOM 1340 C C . ARG A 1 175 ? -28.754 3.580 41.450 1.00 87.94 175 ARG A C 1
ATOM 1342 O O . ARG A 1 175 ? -29.454 4.147 42.282 1.00 87.94 175 A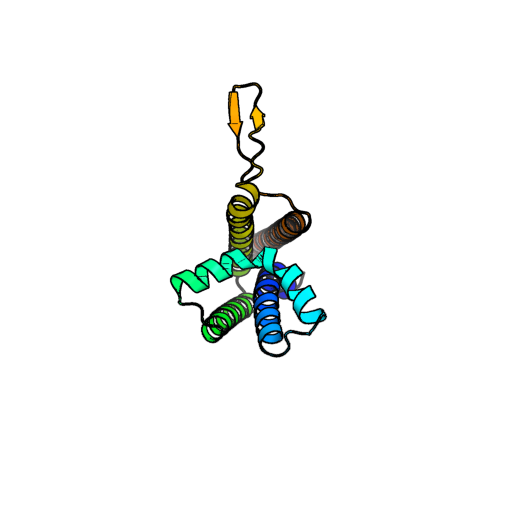RG A O 1
ATOM 1349 N N . ASP A 1 176 ? -28.692 2.259 41.307 1.00 84.19 176 ASP A N 1
ATOM 1350 C CA . ASP A 1 176 ? -29.462 1.305 42.115 1.00 84.19 176 ASP A CA 1
ATOM 1351 C C . ASP A 1 176 ? -28.740 0.878 43.418 1.00 84.19 176 ASP A C 1
ATOM 1353 O O . ASP A 1 176 ? -29.309 0.118 44.202 1.00 84.19 176 ASP A O 1
ATOM 1357 N N . LEU A 1 177 ? -27.504 1.350 43.643 1.00 71.88 177 LEU A N 1
ATOM 1358 C CA . LEU A 1 177 ? -26.712 1.195 44.876 1.00 71.88 177 LEU A CA 1
ATOM 1359 C C . LEU A 1 177 ? -26.808 2.450 45.750 1.00 71.88 177 LEU A C 1
ATOM 1361 O O . LEU A 1 177 ? -26.875 2.281 46.987 1.00 71.88 177 LEU A O 1
#

Secondary structure (DSSP, 8-state):
----HHHHSHHHHHHHHHHHHHHHHHHHHHH-TT-HHHHHHHHHHHHHHHHHHHHHHHHH---HHHHHHHHHHHHHHHHHHHH---HHHHHHHHHHHHHHHHHHHHHHHHHHGGGT---EE-TTS-EE---S---HHHHHHHHHHHHHHHHHHHHHHHHHHHHHHHHHHHHHHHH--